Protein AF-A0A1H6ZZU9-F1 (afdb_monomer)

Mean predicted aligned error: 10.06 Å

Solvent-accessible surface area (backbone atoms only — not comparable to full-atom values): 9371 Å² total; per-residue (Å²): 116,75,73,61,57,56,54,55,64,65,61,70,74,67,68,74,82,72,77,82,68,74,65,45,77,78,55,94,46,69,89,42,42,24,42,47,78,47,52,71,40,61,45,77,55,86,90,78,82,66,46,79,52,74,51,75,44,78,45,98,70,90,78,54,78,40,32,39,35,38,29,40,34,36,83,45,59,63,71,93,77,78,78,67,91,90,61,86,86,44,78,49,72,37,64,99,62,92,81,62,64,58,76,83,78,55,85,50,64,65,65,48,79,40,67,96,73,40,15,28,31,39,46,48,24,40,41,38,89,89,49,74,47,73,64,62,64,57,68,52,88,82,86,80,82,134

Radius of gyration: 23.86 Å; Cα contacts (8 Å, |Δi|>4): 220; chains: 1; bounding box: 80×33×52 Å

Nearest PDB structures (foldseek):
  5iv8-assembly2_D  TM=3.845E-01  e=5.547E+00  Klebsiella pneumoniae
  5ixm-assembly1_B  TM=4.402E-01  e=9.022E+00  Yersinia pestis
  2r76-assembly1_A  TM=3.977E-01  e=8.098E+00  Shewanella oneidensis MR-1

Secondary structure (DSSP, 8-state):
-HHHHHHHHHHGGG---------PPPPSSTT-EEEESSSS-EEEPPP-PPEEEEEEEE-SSSSSEEEEEEEEEEESSS-SS---TTPPP-EEE--S-TTS-HHHH---BPPEEEGGGTEEEEEEEEEETTEEEE----BPP-----

Foldseek 3Di:
DVVVVVVVVVVVVPPPPPPLAQPDDADPDAPWKWWPPDSHDTDTWDDWDWDKDKDFDDDPPVDDTQKMWIKTKTAAQDTPDDDDPPDDTDMHGDDPDPPDDCVVVDWDFDWDGPVVRRITMATQWMDGPVDTDGHPTGTDDDDDDD

Structure (mmCIF, N/CA/C/O backbone):
data_AF-A0A1H6ZZU9-F1
#
_entry.id   AF-A0A1H6ZZU9-F1
#
loop_
_atom_site.group_PDB
_atom_site.id
_atom_site.type_symbol
_atom_site.label_atom_id
_atom_site.label_alt_id
_atom_site.label_comp_id
_atom_site.label_asym_id
_atom_site.label_entity_id
_atom_site.label_seq_id
_atom_site.pdbx_PDB_ins_code
_atom_site.Cartn_x
_atom_site.Cartn_y
_atom_site.Cartn_z
_atom_site.occupancy
_atom_site.B_iso_or_equiv
_atom_site.auth_seq_id
_atom_site.auth_comp_id
_atom_site.auth_asym_id
_atom_site.auth_atom_id
_atom_site.pdbx_PDB_model_num
ATOM 1 N N . MET A 1 1 ? -55.110 21.350 19.182 1.00 50.81 1 MET A N 1
ATOM 2 C CA . MET A 1 1 ? -54.421 20.305 18.384 1.00 50.81 1 MET A CA 1
ATOM 3 C C . MET A 1 1 ? -53.116 20.783 17.732 1.00 50.81 1 MET A C 1
ATOM 5 O O . MET A 1 1 ? -52.174 20.010 17.674 1.00 50.81 1 MET A O 1
ATOM 9 N N . LYS A 1 2 ? -52.988 22.061 17.333 1.00 50.31 2 LYS A N 1
ATOM 10 C CA . LYS A 1 2 ? -51.766 22.613 16.704 1.00 50.31 2 LYS A CA 1
ATOM 11 C C . LYS A 1 2 ? -50.521 22.660 17.622 1.00 50.31 2 LYS A C 1
ATOM 13 O O . LYS A 1 2 ? -49.410 22.506 17.141 1.00 50.31 2 LYS A O 1
ATOM 18 N N . LYS A 1 3 ? -50.705 22.797 18.946 1.00 53.53 3 LYS A N 1
ATOM 19 C CA . LYS A 1 3 ? -49.609 22.813 19.943 1.00 53.53 3 LYS A CA 1
ATOM 20 C C . LYS A 1 3 ? -49.001 21.428 20.230 1.00 53.53 3 LYS A C 1
ATOM 22 O O . LYS A 1 3 ? -47.845 21.356 20.618 1.00 53.53 3 LYS A O 1
ATOM 27 N N . LEU A 1 4 ? -49.755 20.346 20.003 1.00 57.62 4 LEU A N 1
ATOM 28 C CA . LEU A 1 4 ? -49.275 18.972 20.210 1.00 57.62 4 LEU A CA 1
ATOM 29 C C . LEU A 1 4 ? -48.378 18.509 19.047 1.00 57.62 4 LEU A C 1
ATOM 31 O O . LEU A 1 4 ? -47.403 17.800 19.259 1.00 57.62 4 LEU A O 1
ATOM 35 N N . LEU A 1 5 ? -48.663 18.985 17.828 1.00 54.41 5 LEU A N 1
ATOM 36 C CA . LEU A 1 5 ? -47.887 18.666 16.626 1.00 54.41 5 LEU A CA 1
ATOM 37 C C . LEU A 1 5 ? -46.487 19.312 16.636 1.00 54.41 5 LEU A C 1
ATOM 39 O O . LEU A 1 5 ? -45.520 18.696 16.203 1.00 54.41 5 LEU A O 1
ATOM 43 N N . VAL A 1 6 ? -46.361 20.527 17.186 1.00 56.84 6 VAL A N 1
ATOM 44 C CA . VAL A 1 6 ? -45.067 21.230 17.309 1.00 56.84 6 VAL A CA 1
ATOM 45 C C . VAL A 1 6 ? -44.156 20.558 18.341 1.00 56.84 6 VAL A C 1
ATOM 47 O O . VAL A 1 6 ? -42.945 20.515 18.152 1.00 56.84 6 VAL A O 1
ATOM 50 N N . PHE A 1 7 ? -44.729 19.969 19.395 1.00 54.16 7 PHE A N 1
ATOM 51 C CA . PHE A 1 7 ? -43.956 19.252 20.412 1.00 54.16 7 PHE A CA 1
ATOM 52 C C . PHE A 1 7 ? -43.367 17.938 19.873 1.00 54.16 7 PHE A C 1
ATOM 54 O O .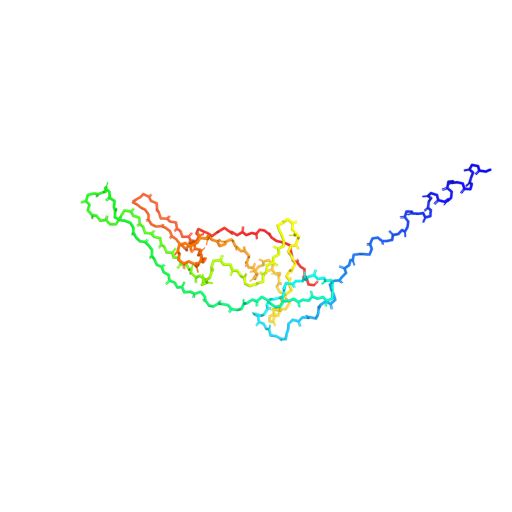 PHE A 1 7 ? -42.238 17.587 20.199 1.00 54.16 7 PHE A O 1
ATOM 61 N N . PHE A 1 8 ? -44.087 17.248 18.981 1.00 54.31 8 PHE A N 1
ATOM 62 C CA . PHE A 1 8 ? -43.598 16.016 18.351 1.00 54.31 8 PHE A CA 1
ATOM 63 C C . PHE A 1 8 ? -42.443 16.277 17.366 1.00 54.31 8 PHE A C 1
ATOM 65 O O . PHE A 1 8 ? -41.518 15.477 17.279 1.00 54.31 8 PHE A O 1
ATOM 72 N N . PHE A 1 9 ? -42.451 17.431 16.687 1.00 53.19 9 PHE A N 1
ATOM 73 C CA . PHE A 1 9 ? -41.380 17.835 15.764 1.00 53.19 9 PHE A CA 1
ATOM 74 C C . PHE A 1 9 ? -40.086 18.262 16.482 1.00 53.19 9 PHE A C 1
ATOM 76 O O . PHE A 1 9 ? -39.003 18.162 15.913 1.00 53.19 9 PHE A O 1
ATOM 83 N N . PHE A 1 10 ? -40.183 18.710 17.740 1.00 53.28 10 PHE A N 1
ATOM 84 C CA . PHE A 1 10 ? -39.022 19.047 18.575 1.00 53.28 10 PHE A CA 1
ATOM 85 C C . PHE A 1 10 ? -38.395 17.828 19.268 1.00 53.28 10 PHE A C 1
ATOM 87 O O . PHE A 1 10 ? -37.239 17.890 19.675 1.00 53.28 10 PHE A O 1
ATOM 94 N N . LEU A 1 11 ? -39.132 16.720 19.401 1.00 50.38 11 LEU A N 1
ATOM 95 C CA . LEU A 1 11 ? -38.644 15.512 20.072 1.00 50.38 11 LEU A CA 1
ATOM 96 C C . LEU A 1 11 ? -37.899 14.561 19.116 1.00 50.38 11 LEU A C 1
ATOM 98 O O . LEU A 1 11 ? -37.074 13.768 19.560 1.00 50.38 11 LEU A O 1
ATOM 102 N N . SER A 1 12 ? -38.131 14.664 17.802 1.00 49.34 12 SER A N 1
ATOM 103 C CA . SER A 1 12 ? -37.457 13.838 16.788 1.00 49.34 12 SER A CA 1
ATOM 104 C C . SER A 1 12 ? -36.072 14.345 16.364 1.00 49.34 12 SER A C 1
ATOM 106 O O . SER A 1 12 ? -35.361 13.632 15.662 1.00 49.34 12 SER A O 1
ATOM 108 N N . SER A 1 13 ? -35.665 15.554 16.765 1.00 49.16 13 SER A N 1
ATOM 109 C CA . SER A 1 13 ? -34.340 16.125 16.455 1.00 49.16 13 SER A CA 1
ATOM 110 C C . SER A 1 13 ? -33.247 15.747 17.466 1.00 49.16 13 SER A C 1
ATOM 112 O O . SER A 1 13 ? -32.100 16.153 17.311 1.00 49.16 13 SER A O 1
ATOM 114 N N . LEU A 1 14 ? -33.588 14.951 18.485 1.00 53.84 14 LEU A N 1
ATOM 115 C CA . LEU A 1 14 ? -32.699 14.532 19.573 1.00 53.84 14 LEU A CA 1
ATOM 116 C C . LEU A 1 14 ? -32.153 13.109 19.408 1.00 53.84 14 LEU A C 1
ATOM 118 O O . LEU A 1 14 ? -31.693 12.529 20.385 1.00 53.84 14 LEU A O 1
ATOM 122 N N . LEU A 1 15 ? -32.174 12.526 18.205 1.00 58.53 15 LEU A N 1
ATOM 123 C CA . LEU A 1 15 ? -31.370 11.331 17.948 1.00 58.53 15 LEU A CA 1
ATOM 124 C C . LEU A 1 15 ? -29.900 11.773 17.886 1.00 58.53 15 LEU A C 1
ATOM 126 O O . LEU A 1 15 ? -29.521 12.404 16.895 1.00 58.53 15 LEU A O 1
ATOM 130 N N . PRO A 1 16 ? -29.056 11.492 18.902 1.00 55.75 16 PRO A N 1
ATOM 131 C CA . PRO A 1 16 ? -27.635 11.710 18.735 1.00 55.75 16 PRO A CA 1
ATOM 132 C C . PRO A 1 16 ? -27.191 10.826 17.572 1.00 55.75 16 PRO A C 1
ATOM 134 O O . PRO A 1 16 ? -27.419 9.613 17.565 1.00 55.75 16 PRO A O 1
ATOM 137 N N . LEU A 1 17 ? -26.563 11.439 16.574 1.00 57.25 17 LEU A N 1
ATOM 138 C CA . LEU A 1 17 ? -25.748 10.718 15.615 1.00 57.25 17 LEU A CA 1
ATOM 139 C C . LEU A 1 17 ? -24.583 10.144 16.430 1.00 57.25 17 LEU A C 1
ATOM 141 O O . LEU A 1 17 ? -23.576 10.816 16.634 1.00 57.25 17 LEU A O 1
ATOM 145 N N . ILE A 1 18 ? -24.766 8.957 17.014 1.00 55.88 18 ILE A N 1
ATOM 146 C CA . ILE A 1 18 ? -23.703 8.276 17.748 1.00 55.88 18 ILE A CA 1
ATOM 147 C C . ILE A 1 18 ? -22.590 8.070 16.728 1.00 55.88 18 ILE A C 1
ATOM 149 O O . ILE A 1 18 ? -22.739 7.277 15.795 1.00 55.88 18 ILE A O 1
ATOM 153 N N . ALA A 1 19 ? -21.501 8.825 16.879 1.00 55.94 19 ALA A N 1
ATOM 154 C CA . ALA A 1 19 ? -20.269 8.568 16.164 1.00 55.94 19 ALA A CA 1
ATOM 155 C C . ALA A 1 19 ? -19.907 7.112 16.463 1.00 55.94 19 ALA A C 1
ATOM 157 O O . ALA A 1 19 ? -19.644 6.748 17.610 1.00 55.94 19 ALA A O 1
ATOM 158 N N . ARG A 1 20 ? -20.026 6.249 15.452 1.00 61.56 20 ARG A N 1
ATOM 159 C CA . ARG A 1 20 ? -19.708 4.834 15.594 1.00 61.56 20 ARG A CA 1
ATOM 160 C C . ARG A 1 20 ? -18.210 4.737 15.842 1.00 61.56 20 ARG A C 1
ATOM 162 O O . ARG A 1 20 ? -17.413 4.973 14.942 1.00 61.56 20 ARG A O 1
ATOM 169 N N . GLN A 1 21 ? -17.858 4.486 17.096 1.00 73.06 21 GLN A N 1
ATOM 170 C CA . GLN A 1 21 ? -16.484 4.268 17.500 1.00 73.06 21 GLN A CA 1
ATOM 171 C C . GLN A 1 21 ? -16.061 2.873 17.043 1.00 73.06 21 GLN A C 1
ATOM 173 O O . GLN A 1 21 ? -16.792 1.902 17.257 1.00 73.06 21 GLN A O 1
ATOM 178 N N . VAL A 1 22 ? -14.879 2.789 16.436 1.00 83.62 22 VAL A N 1
ATOM 179 C CA . VAL A 1 22 ? -14.266 1.521 16.040 1.00 83.62 22 VAL A CA 1
ATOM 180 C C . VAL A 1 22 ? -13.967 0.718 17.309 1.00 83.62 22 VAL A C 1
ATOM 182 O O . VAL A 1 22 ? -13.270 1.191 18.201 1.00 83.62 22 VAL A O 1
ATOM 185 N N . GLN A 1 23 ? -14.524 -0.488 17.396 1.00 89.62 23 GLN A N 1
ATOM 186 C CA . GLN A 1 23 ? -14.372 -1.446 18.501 1.00 89.62 23 GLN A CA 1
ATOM 187 C C . GLN A 1 23 ? -13.435 -2.610 18.134 1.00 89.62 23 GLN A C 1
ATOM 189 O O . GLN A 1 23 ? -13.311 -3.575 18.887 1.00 89.62 23 GLN A O 1
ATOM 194 N N . VAL A 1 24 ? -12.785 -2.544 16.969 1.00 93.00 24 VAL A N 1
ATOM 195 C CA . VAL A 1 24 ? -11.761 -3.503 16.547 1.00 93.00 24 VAL A CA 1
ATOM 196 C C . VAL A 1 24 ? -10.563 -3.400 17.491 1.00 93.00 24 VAL A C 1
ATOM 198 O O . VAL A 1 24 ? -10.040 -2.311 17.715 1.00 93.00 24 VAL A O 1
ATOM 201 N N . ALA A 1 25 ? -10.122 -4.535 18.034 1.00 92.19 25 ALA A N 1
ATOM 202 C CA . ALA A 1 25 ? -8.928 -4.585 18.868 1.00 92.19 25 ALA A CA 1
ATOM 203 C C . ALA A 1 25 ? -7.678 -4.177 18.070 1.00 92.19 25 ALA A C 1
ATOM 205 O O . ALA A 1 25 ? -7.525 -4.544 16.902 1.00 92.19 25 ALA A O 1
ATOM 206 N N . GLU A 1 26 ? -6.767 -3.444 18.714 1.00 90.12 26 GLU A N 1
ATOM 207 C CA . GLU A 1 26 ? -5.471 -3.128 18.116 1.00 90.12 26 GLU A CA 1
ATOM 208 C C . GLU A 1 26 ? -4.697 -4.408 17.756 1.00 90.12 26 GLU A C 1
ATOM 210 O O . GLU A 1 26 ? -4.795 -5.414 18.467 1.00 90.12 26 GLU A O 1
ATOM 215 N N . PRO A 1 27 ? -3.869 -4.374 16.696 1.00 91.12 27 PRO A N 1
ATOM 216 C CA . PRO A 1 27 ? -2.954 -5.465 16.404 1.00 91.12 27 PRO A CA 1
ATOM 217 C C . PRO A 1 27 ? -2.027 -5.777 17.582 1.00 91.12 27 PRO A C 1
ATOM 219 O O . PRO A 1 27 ? -1.597 -4.884 18.313 1.00 91.12 27 PRO A O 1
ATOM 222 N N . GLU A 1 28 ? -1.645 -7.046 17.710 1.00 90.38 28 GLU A N 1
ATOM 223 C CA . GLU A 1 28 ? -0.687 -7.491 18.727 1.00 90.38 28 GLU A CA 1
ATOM 224 C C . GLU A 1 28 ? 0.706 -6.880 18.498 1.00 90.38 28 GLU A C 1
ATOM 226 O O . GLU A 1 28 ? 1.344 -6.388 19.430 1.00 90.38 28 GLU A O 1
ATOM 231 N N . PHE A 1 29 ? 1.148 -6.834 17.237 1.00 88.69 29 PHE A N 1
ATOM 232 C CA . PHE A 1 29 ? 2.482 -6.381 16.851 1.00 88.69 29 PHE A CA 1
ATOM 233 C C . PHE A 1 29 ? 2.453 -5.131 15.977 1.00 88.69 29 PHE A C 1
ATOM 235 O O . PHE A 1 29 ? 1.574 -4.951 15.130 1.00 88.69 29 PHE A O 1
ATOM 242 N N . SER A 1 30 ? 3.500 -4.321 16.124 1.00 86.94 30 SER A N 1
ATOM 243 C CA . SER A 1 30 ? 3.819 -3.232 15.205 1.00 86.94 30 SER A CA 1
ATOM 244 C C . SER A 1 30 ? 4.047 -3.742 13.779 1.00 86.94 30 SER A C 1
ATOM 246 O O . SER A 1 30 ? 4.479 -4.879 13.554 1.00 86.94 30 SER A O 1
ATOM 248 N N . GLY A 1 31 ? 3.704 -2.913 12.795 1.00 84.19 31 GLY A N 1
ATOM 249 C CA . GLY A 1 31 ? 3.782 -3.269 11.375 1.00 84.19 31 GLY A CA 1
ATOM 250 C C . GLY A 1 31 ? 2.705 -4.252 10.895 1.00 84.19 31 GLY A C 1
ATOM 251 O O . GLY A 1 31 ? 2.776 -4.718 9.758 1.00 84.19 31 GLY A O 1
ATOM 252 N N . ILE A 1 32 ? 1.716 -4.597 11.727 1.00 90.88 32 ILE A N 1
ATOM 253 C CA . ILE A 1 32 ? 0.441 -5.164 11.265 1.00 90.88 32 ILE A CA 1
ATOM 254 C C . ILE A 1 32 ? -0.533 -4.006 11.046 1.00 90.88 32 ILE A C 1
ATOM 256 O O . ILE A 1 32 ? -0.703 -3.158 11.920 1.00 90.88 32 ILE A O 1
ATOM 260 N N . VAL A 1 33 ? -1.183 -3.998 9.886 1.00 93.44 33 VAL A N 1
ATOM 261 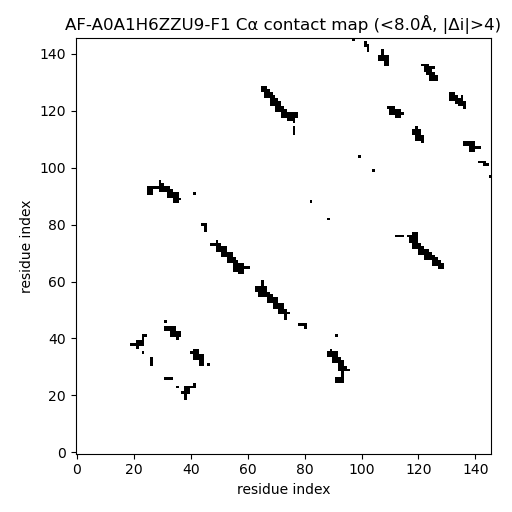C CA . VAL A 1 33 ? -2.237 -3.043 9.539 1.00 93.44 33 VAL A CA 1
ATOM 262 C C . VAL A 1 33 ? -3.526 -3.823 9.341 1.00 93.44 33 VAL A C 1
ATOM 264 O O . VAL A 1 33 ? -3.522 -4.829 8.631 1.00 93.44 33 VAL A O 1
ATOM 267 N N . LEU A 1 34 ? -4.618 -3.379 9.957 1.00 96.00 34 LEU A N 1
ATOM 268 C CA . LEU A 1 34 ? -5.944 -3.956 9.740 1.00 96.00 34 LEU A CA 1
ATOM 269 C C . LEU A 1 34 ? -6.774 -3.025 8.866 1.00 96.00 34 LEU A C 1
ATOM 271 O O . LEU A 1 34 ? -6.859 -1.829 9.136 1.00 96.00 34 LEU A O 1
ATOM 275 N N . LEU A 1 35 ? -7.442 -3.586 7.868 1.00 96.25 35 LEU A N 1
ATOM 276 C CA . LEU A 1 35 ? -8.559 -2.957 7.187 1.00 96.25 35 LEU A CA 1
ATOM 277 C C . LEU A 1 35 ? -9.823 -3.138 8.029 1.00 96.25 35 LEU A C 1
ATOM 279 O O . LEU A 1 35 ? -10.275 -4.259 8.266 1.00 96.25 35 LEU A O 1
ATOM 283 N N . VAL A 1 36 ? -10.412 -2.032 8.472 1.00 95.75 36 VAL A N 1
ATOM 284 C CA . VAL A 1 36 ? -11.646 -2.036 9.264 1.00 95.75 36 VAL A CA 1
ATOM 285 C C . VAL A 1 36 ? -12.837 -2.211 8.320 1.00 95.75 36 VAL A C 1
ATOM 287 O O . VAL A 1 36 ? -13.251 -1.270 7.641 1.00 95.75 36 VAL A O 1
ATOM 290 N N . ARG A 1 37 ? -13.390 -3.428 8.277 1.00 93.44 37 ARG A N 1
ATOM 291 C CA . ARG A 1 37 ? -14.563 -3.791 7.462 1.00 93.44 37 ARG A CA 1
ATOM 292 C C . ARG A 1 37 ? -15.852 -3.265 8.076 1.00 93.44 37 ARG A C 1
ATOM 294 O O . ARG A 1 37 ? -16.691 -2.686 7.395 1.00 93.44 37 ARG A O 1
ATOM 301 N N . THR A 1 38 ? -15.997 -3.463 9.378 1.00 90.69 38 THR A N 1
ATOM 302 C CA . THR A 1 38 ? -17.114 -2.960 10.186 1.00 90.69 38 THR A CA 1
ATOM 303 C C . THR A 1 38 ? -16.566 -2.463 11.519 1.00 90.69 38 THR A C 1
ATOM 305 O O . THR A 1 38 ? -15.384 -2.643 11.798 1.00 90.69 38 THR A O 1
ATOM 308 N N . GLU A 1 39 ? -17.403 -1.866 12.368 1.00 89.31 39 GLU A N 1
ATOM 309 C CA . GLU A 1 39 ? -16.946 -1.352 13.668 1.00 89.31 39 GLU A CA 1
ATOM 310 C C . GLU A 1 39 ? -16.340 -2.436 14.569 1.00 89.31 39 GLU A C 1
ATOM 312 O O . GLU A 1 39 ? -15.576 -2.107 15.464 1.00 89.31 39 GLU A O 1
ATOM 317 N N . GLN A 1 40 ? -16.644 -3.715 14.337 1.00 91.50 40 GLN A N 1
ATOM 318 C CA . GLN A 1 40 ? -16.157 -4.841 15.137 1.00 91.50 40 GLN A CA 1
ATOM 319 C C . GLN A 1 40 ? -15.258 -5.806 14.355 1.00 91.50 40 GLN A C 1
ATOM 321 O O . GLN A 1 40 ? -14.672 -6.705 14.952 1.00 91.50 40 GLN A O 1
ATOM 326 N N . LEU A 1 41 ? -15.140 -5.643 13.032 1.00 93.19 41 LEU A N 1
ATOM 327 C CA . LEU A 1 41 ? -14.377 -6.551 12.178 1.00 93.19 41 LEU A CA 1
ATOM 328 C C . LEU A 1 41 ? -13.197 -5.831 11.526 1.00 93.19 41 LEU A C 1
ATOM 330 O O . LEU A 1 41 ? -13.381 -4.995 10.640 1.00 93.19 41 LEU A O 1
ATOM 334 N N . GLY A 1 42 ? -11.992 -6.220 11.933 1.00 94.81 42 GLY A N 1
ATOM 335 C CA . GLY A 1 42 ? -10.746 -5.898 11.247 1.00 94.81 42 GLY A CA 1
ATOM 336 C C . GLY A 1 42 ? -10.223 -7.107 10.477 1.00 94.81 42 GLY A C 1
ATOM 337 O O . GLY A 1 42 ? -10.219 -8.219 10.998 1.00 94.81 42 GLY A O 1
ATOM 338 N N . GLU A 1 43 ? -9.765 -6.886 9.251 1.00 96.19 43 GLU A N 1
ATOM 339 C CA . GLU A 1 43 ? -9.086 -7.887 8.429 1.00 96.19 43 GLU A CA 1
ATOM 340 C C . GLU A 1 43 ? -7.617 -7.475 8.245 1.00 96.19 43 GLU A C 1
ATOM 342 O O . GLU A 1 43 ? -7.362 -6.345 7.827 1.00 96.19 43 GLU A O 1
ATOM 347 N N . PRO A 1 44 ? -6.631 -8.331 8.553 1.00 95.75 44 PRO A N 1
ATOM 348 C CA . PRO A 1 44 ? -5.226 -7.973 8.402 1.00 95.75 44 PRO A CA 1
ATOM 349 C C . PRO A 1 44 ? -4.827 -7.828 6.932 1.00 95.75 44 PRO A C 1
ATOM 351 O O . PRO A 1 44 ? -5.087 -8.715 6.121 1.00 95.75 44 PRO A O 1
ATOM 354 N N . LEU A 1 45 ? -4.137 -6.732 6.610 1.00 95.31 45 LEU A N 1
ATOM 355 C CA . LEU A 1 45 ? -3.484 -6.551 5.317 1.00 95.31 45 LEU A CA 1
ATOM 356 C C . LEU A 1 45 ? -2.274 -7.481 5.182 1.00 95.31 45 LEU A C 1
ATOM 358 O O . LEU A 1 45 ? -1.608 -7.831 6.165 1.00 95.31 45 LEU A O 1
ATOM 362 N N . GLU A 1 46 ? -1.961 -7.860 3.947 1.00 92.88 46 GLU A N 1
ATOM 363 C CA . GLU A 1 46 ? -0.787 -8.662 3.646 1.00 92.88 46 GLU A CA 1
ATOM 364 C C . GLU A 1 46 ? 0.513 -7.928 3.989 1.00 92.88 46 GLU A C 1
ATOM 366 O O . GLU A 1 46 ? 0.679 -6.729 3.765 1.00 92.88 46 GLU A O 1
ATOM 371 N N . LYS A 1 47 ? 1.486 -8.687 4.495 1.00 90.81 47 LYS A N 1
ATOM 372 C CA . LYS A 1 47 ? 2.853 -8.203 4.667 1.00 90.81 47 LYS A CA 1
ATOM 373 C C . LYS A 1 47 ? 3.664 -8.578 3.446 1.00 90.81 47 LYS A C 1
ATOM 375 O O . LYS A 1 47 ? 3.830 -9.762 3.152 1.00 90.81 47 LYS A O 1
ATOM 380 N N . GLN A 1 48 ? 4.228 -7.578 2.786 1.00 88.69 48 GLN A N 1
ATOM 381 C CA . GLN A 1 48 ? 5.077 -7.805 1.632 1.00 88.69 48 GLN A CA 1
ATOM 382 C C . GLN A 1 48 ? 6.337 -6.954 1.697 1.00 88.69 48 GLN A C 1
ATOM 384 O O . GLN A 1 48 ? 6.299 -5.765 2.003 1.00 88.69 48 GLN A O 1
ATOM 389 N N . LYS A 1 49 ? 7.475 -7.588 1.407 1.00 88.56 49 LYS A N 1
ATOM 390 C CA . LYS A 1 49 ? 8.739 -6.883 1.213 1.00 88.56 49 LYS A CA 1
ATOM 391 C C . LYS A 1 49 ? 8.801 -6.427 -0.236 1.00 88.56 49 LYS A C 1
ATOM 393 O O . LYS A 1 49 ? 8.626 -7.242 -1.137 1.00 88.56 49 LYS A O 1
ATOM 398 N N . ALA A 1 50 ? 9.058 -5.143 -0.450 1.00 91.62 50 ALA A N 1
ATOM 399 C CA . ALA A 1 50 ? 9.314 -4.643 -1.788 1.00 91.62 50 ALA A CA 1
ATOM 400 C C . ALA A 1 50 ? 10.720 -5.058 -2.249 1.00 91.62 50 ALA A C 1
ATOM 402 O O . ALA A 1 50 ? 11.661 -5.072 -1.453 1.00 91.62 50 ALA A O 1
ATOM 403 N N . SER A 1 51 ? 10.866 -5.369 -3.535 1.00 93.75 51 SER A N 1
ATOM 404 C CA . SER A 1 51 ? 12.176 -5.491 -4.181 1.00 93.75 51 SER A CA 1
ATOM 405 C C . SER A 1 51 ? 12.509 -4.205 -4.932 1.00 93.75 51 SER A C 1
ATOM 407 O O . SER A 1 51 ? 11.618 -3.462 -5.333 1.00 93.75 51 SER A O 1
ATO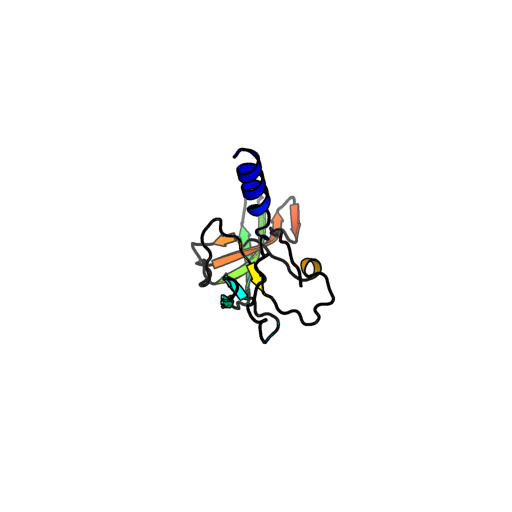M 409 N N . THR A 1 52 ? 13.790 -3.914 -5.130 1.00 93.81 52 THR A N 1
ATOM 410 C CA . THR A 1 52 ? 14.225 -2.742 -5.900 1.00 93.81 52 THR A CA 1
ATOM 411 C C . THR A 1 52 ? 14.572 -3.158 -7.324 1.00 93.81 52 THR A C 1
ATOM 413 O O . THR A 1 52 ? 15.175 -4.205 -7.552 1.00 93.81 52 THR A O 1
ATOM 416 N N . GLY A 1 53 ? 14.199 -2.332 -8.296 1.00 90.12 53 GLY A N 1
ATOM 417 C CA . GLY A 1 53 ? 14.496 -2.541 -9.705 1.00 90.12 53 GLY A CA 1
ATOM 418 C C . GLY A 1 53 ? 14.830 -1.242 -10.426 1.00 90.12 53 GLY A C 1
ATOM 419 O O . GLY A 1 53 ? 14.658 -0.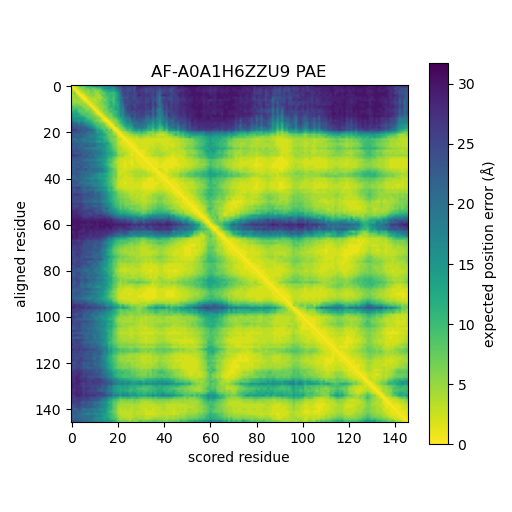141 -9.901 1.00 90.12 53 GLY A O 1
ATOM 420 N N . SER A 1 54 ? 15.278 -1.374 -11.671 1.00 89.31 54 SER A N 1
ATOM 421 C CA . SER A 1 54 ? 15.489 -0.250 -12.577 1.00 89.31 54 SER A CA 1
ATOM 422 C C . SER A 1 54 ? 15.026 -0.594 -13.994 1.00 89.31 54 SER A C 1
ATOM 424 O O . SER A 1 54 ? 15.037 -1.753 -14.415 1.00 89.31 54 SER A O 1
ATOM 426 N N . LYS A 1 55 ? 14.564 0.415 -14.735 1.00 86.00 55 LYS A N 1
ATOM 427 C CA . LYS A 1 55 ? 14.304 0.334 -16.180 1.00 86.00 55 LYS A CA 1
ATOM 428 C C . LYS A 1 55 ? 15.113 1.431 -16.862 1.00 86.00 55 LYS A C 1
ATOM 430 O O . LYS A 1 55 ? 15.065 2.574 -16.425 1.00 86.00 55 LYS A O 1
ATOM 435 N N . ALA A 1 56 ? 15.814 1.098 -17.936 1.00 83.62 56 ALA A N 1
ATOM 436 C CA . ALA A 1 56 ? 16.516 2.063 -18.772 1.00 83.62 56 ALA A CA 1
ATOM 437 C C . ALA A 1 56 ? 16.029 1.924 -20.214 1.00 83.62 56 ALA A C 1
ATOM 439 O O . ALA A 1 56 ? 15.848 0.807 -20.700 1.00 83.62 56 ALA A O 1
ATOM 440 N N . SER A 1 57 ? 15.798 3.048 -20.884 1.00 77.50 57 SER A N 1
ATOM 441 C CA . SER A 1 57 ? 15.508 3.087 -22.314 1.00 77.50 57 SER A CA 1
ATOM 442 C C . SER A 1 57 ? 16.672 3.719 -23.063 1.00 77.50 57 SER A C 1
ATOM 444 O O . SER A 1 57 ? 17.215 4.747 -22.651 1.00 77.50 57 SER A O 1
ATOM 446 N N . VAL A 1 58 ? 17.024 3.104 -24.186 1.00 71.56 58 VAL A N 1
ATOM 447 C CA . VAL A 1 58 ? 17.985 3.636 -25.152 1.00 71.56 58 VAL A CA 1
ATOM 448 C C . VAL A 1 58 ? 17.205 4.470 -26.166 1.00 71.56 58 VAL A C 1
ATOM 450 O O . VAL A 1 58 ? 16.169 4.024 -26.655 1.00 71.56 58 VAL A O 1
ATOM 453 N N . GLY A 1 59 ? 17.655 5.690 -26.450 1.00 64.25 59 GLY A N 1
ATOM 454 C CA . GLY A 1 59 ? 16.952 6.614 -27.343 1.00 64.25 59 GLY A CA 1
ATOM 455 C C . GLY A 1 59 ? 17.895 7.408 -28.237 1.00 64.25 59 GLY A C 1
ATOM 456 O O . GLY A 1 59 ? 19.113 7.345 -28.085 1.00 64.25 59 GLY A O 1
ATOM 457 N N . VAL A 1 60 ? 17.308 8.169 -29.168 1.00 53.06 60 VAL A N 1
ATOM 458 C CA . VAL A 1 60 ? 18.001 8.989 -30.178 1.00 53.06 60 VAL A CA 1
ATOM 459 C C . VAL A 1 60 ? 18.595 10.246 -29.533 1.00 53.06 60 VAL A C 1
ATOM 461 O O . VAL A 1 60 ? 18.187 11.371 -29.786 1.00 53.06 60 VAL A O 1
ATOM 464 N N . ALA A 1 61 ? 19.561 10.037 -28.651 1.00 57.38 61 ALA A N 1
ATOM 465 C CA . ALA A 1 61 ? 20.544 11.037 -28.253 1.00 57.38 61 ALA A CA 1
ATOM 466 C C . ALA A 1 61 ? 21.943 10.589 -28.725 1.00 57.38 61 ALA A C 1
ATOM 468 O O . ALA A 1 61 ? 22.937 10.861 -28.074 1.00 57.38 61 ALA A O 1
ATOM 469 N N . LEU A 1 62 ? 22.007 9.808 -29.813 1.00 55.31 62 LEU A N 1
ATOM 470 C CA . LEU A 1 62 ? 23.186 9.278 -30.524 1.00 55.31 62 LEU A CA 1
ATOM 471 C C . LEU A 1 62 ? 24.291 8.524 -29.722 1.00 55.31 62 LEU A C 1
ATOM 473 O O . LEU A 1 62 ? 25.060 7.819 -30.364 1.00 55.31 62 LEU A O 1
ATOM 477 N N . PHE A 1 63 ? 24.367 8.566 -28.379 1.00 59.31 63 PHE A N 1
ATOM 478 C CA . PHE A 1 63 ? 25.501 8.037 -27.582 1.00 59.31 63 PHE A CA 1
ATOM 479 C C . PHE A 1 63 ? 25.168 7.549 -26.142 1.00 59.31 63 PHE A C 1
ATOM 481 O O . PHE A 1 63 ? 26.002 7.677 -25.248 1.00 59.31 63 PHE A O 1
ATOM 488 N N . GLY A 1 64 ? 23.987 6.986 -25.844 1.00 63.28 64 GLY A N 1
ATOM 489 C CA . GLY A 1 64 ? 23.764 6.374 -24.516 1.00 63.28 64 GLY A CA 1
ATOM 490 C C . GLY A 1 64 ? 22.317 6.241 -24.034 1.00 63.28 64 GLY A C 1
ATOM 491 O O . GLY A 1 64 ? 21.365 6.375 -24.803 1.00 63.28 64 GLY A O 1
ATOM 492 N N . VAL A 1 65 ? 22.158 5.944 -22.735 1.00 64.56 65 VAL A N 1
ATOM 493 C CA . VAL A 1 65 ? 20.859 5.824 -22.046 1.00 64.56 65 VAL A CA 1
ATOM 494 C C . VAL A 1 65 ? 20.172 7.189 -22.013 1.00 64.56 65 VAL A C 1
ATOM 496 O O . VAL A 1 65 ? 20.680 8.128 -21.407 1.00 64.56 65 VAL A O 1
ATOM 499 N N . SER A 1 66 ? 19.004 7.301 -22.649 1.00 76.25 66 SER A N 1
ATOM 500 C CA . SER A 1 66 ? 18.253 8.561 -22.739 1.00 76.25 66 SER A CA 1
ATOM 501 C C . SER A 1 66 ? 17.336 8.794 -21.537 1.00 76.25 66 SER A C 1
ATOM 503 O O . SER A 1 66 ? 17.027 9.941 -21.203 1.00 76.25 66 SER A O 1
ATOM 505 N N . LYS A 1 67 ? 16.899 7.704 -20.894 1.00 84.94 67 LYS A N 1
ATOM 506 C CA . LYS A 1 67 ? 16.059 7.721 -19.698 1.00 84.94 67 LYS A CA 1
ATOM 507 C C . LYS A 1 67 ? 16.304 6.490 -18.836 1.00 84.94 67 LYS A C 1
ATOM 509 O O . LYS A 1 67 ? 16.354 5.370 -19.344 1.00 84.94 67 LYS A O 1
ATOM 514 N N . ALA A 1 68 ? 16.392 6.694 -17.529 1.00 87.88 68 ALA A N 1
ATOM 515 C CA . ALA A 1 68 ? 16.444 5.638 -16.528 1.00 87.88 68 ALA A CA 1
ATOM 516 C C . ALA A 1 68 ? 15.427 5.910 -15.412 1.00 87.88 68 ALA A C 1
ATOM 518 O O . ALA A 1 68 ? 15.211 7.055 -15.026 1.00 87.88 68 ALA A O 1
ATOM 519 N N . LYS A 1 69 ? 14.796 4.854 -14.899 1.00 90.75 69 LYS A N 1
ATOM 520 C CA . LYS A 1 69 ? 13.780 4.879 -13.842 1.00 90.75 69 LYS A CA 1
ATOM 521 C C . LYS A 1 69 ? 14.189 3.902 -12.744 1.00 90.75 69 LYS A C 1
ATOM 523 O O . LYS A 1 69 ? 14.341 2.712 -13.025 1.00 90.75 69 LYS A O 1
ATOM 528 N N . GLY A 1 70 ? 14.347 4.392 -11.520 1.00 91.81 70 GLY A N 1
ATOM 529 C CA . GLY A 1 70 ? 14.432 3.569 -1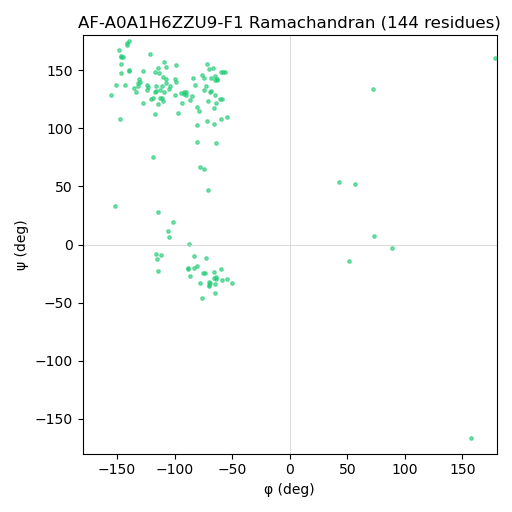0.314 1.00 91.81 70 GLY A CA 1
ATOM 530 C C . GLY A 1 70 ? 13.032 3.224 -9.811 1.00 91.81 70 GLY A C 1
ATOM 531 O O . GLY A 1 70 ? 12.109 4.034 -9.933 1.00 91.81 70 GLY A O 1
ATOM 532 N N . MET A 1 71 ? 12.849 2.015 -9.283 1.00 93.19 71 MET A N 1
ATOM 533 C CA . MET A 1 71 ? 11.551 1.566 -8.783 1.00 93.19 71 MET A CA 1
ATOM 534 C C . MET A 1 71 ? 11.663 0.639 -7.583 1.00 93.19 71 MET A C 1
ATOM 536 O O . MET A 1 71 ? 12.580 -0.176 -7.514 1.00 93.19 71 MET A O 1
ATOM 540 N N . ASN A 1 72 ? 10.672 0.710 -6.696 1.00 93.62 72 ASN A N 1
ATOM 541 C CA . ASN A 1 72 ? 10.363 -0.392 -5.791 1.00 93.62 72 ASN A CA 1
ATOM 542 C C . ASN A 1 72 ? 9.174 -1.176 -6.350 1.00 93.62 72 ASN A C 1
ATOM 544 O O . ASN A 1 72 ? 8.266 -0.605 -6.952 1.00 93.62 72 ASN A O 1
ATOM 548 N N . LEU A 1 73 ? 9.214 -2.490 -6.185 1.00 94.25 73 LEU A N 1
ATOM 549 C CA . LEU A 1 73 ? 8.338 -3.465 -6.811 1.00 94.25 73 LEU A CA 1
ATOM 550 C C . LEU A 1 73 ? 7.653 -4.293 -5.731 1.00 94.25 73 LEU A C 1
ATOM 552 O O . LEU A 1 73 ? 8.304 -4.775 -4.805 1.00 94.25 73 LEU A O 1
ATOM 556 N N . VAL A 1 74 ? 6.355 -4.494 -5.898 1.00 94.19 74 VAL A N 1
ATOM 557 C CA . VAL A 1 74 ? 5.506 -5.335 -5.058 1.00 94.19 74 VAL A CA 1
ATOM 558 C C . VAL A 1 74 ? 4.914 -6.413 -5.961 1.00 94.19 74 VAL A C 1
ATOM 560 O O . VAL A 1 74 ? 4.340 -6.110 -7.007 1.00 94.19 74 VAL A O 1
ATOM 563 N N . ASP A 1 75 ? 5.097 -7.680 -5.607 1.00 92.06 75 ASP A N 1
ATOM 564 C CA . ASP A 1 75 ? 4.577 -8.804 -6.390 1.00 92.06 75 ASP A CA 1
ATOM 565 C C . ASP A 1 75 ? 3.050 -8.836 -6.367 1.00 92.06 75 ASP A C 1
ATOM 567 O O . ASP A 1 75 ? 2.432 -8.481 -5.367 1.00 92.06 75 ASP A O 1
ATOM 571 N N . LYS A 1 76 ? 2.473 -9.386 -7.439 1.00 92.69 76 LYS A N 1
ATOM 572 C CA . LYS A 1 76 ? 1.036 -9.446 -7.738 1.00 92.69 76 LYS A CA 1
ATOM 573 C C . LYS A 1 76 ? 0.465 -8.088 -8.135 1.00 92.69 76 LYS A C 1
ATOM 575 O O . LYS A 1 76 ? 0.667 -7.060 -7.499 1.00 92.69 76 LYS A O 1
ATOM 580 N N . ALA A 1 77 ? -0.324 -8.082 -9.205 1.00 91.50 77 ALA A N 1
ATOM 581 C CA . ALA A 1 77 ? -1.006 -6.876 -9.669 1.00 91.50 77 ALA A CA 1
ATOM 582 C C . ALA A 1 77 ? -2.176 -6.461 -8.754 1.00 91.50 77 ALA A C 1
ATOM 584 O O . ALA A 1 77 ? -2.738 -5.374 -8.923 1.00 91.50 77 ALA A O 1
ATOM 585 N N . LYS A 1 78 ? -2.594 -7.323 -7.822 1.00 91.44 78 LYS A N 1
ATOM 586 C CA . LYS A 1 78 ? -3.744 -7.104 -6.939 1.00 91.44 78 LYS A CA 1
ATOM 587 C C . LYS A 1 78 ? -3.449 -7.663 -5.550 1.00 91.44 78 LYS A C 1
ATOM 589 O O . LYS A 1 78 ? -2.952 -8.784 -5.442 1.00 91.44 78 LYS A O 1
ATOM 594 N N . SER A 1 79 ? -3.820 -6.893 -4.530 1.00 92.19 79 SER A N 1
ATOM 595 C CA . SER A 1 79 ? -3.875 -7.367 -3.149 1.00 92.19 79 SER A CA 1
ATOM 596 C C . SER A 1 79 ? -4.955 -8.451 -3.003 1.00 92.19 79 SER A C 1
ATOM 598 O O . SER A 1 79 ? -5.989 -8.368 -3.682 1.00 92.19 79 SER A O 1
ATOM 600 N N . PRO A 1 80 ? -4.741 -9.473 -2.152 1.00 93.12 80 PRO A N 1
ATOM 601 C CA . PRO A 1 80 ? -5.805 -10.382 -1.737 1.00 93.12 80 PRO A CA 1
ATOM 602 C C . PRO A 1 80 ? -6.901 -9.669 -0.927 1.00 93.12 80 PRO A C 1
ATOM 604 O O . PRO A 1 80 ? -8.055 -10.085 -1.001 1.00 93.12 80 PRO A O 1
ATOM 607 N N . VAL A 1 81 ? -6.570 -8.584 -0.217 1.00 95.00 81 VAL A N 1
ATOM 608 C CA . VAL A 1 81 ? -7.513 -7.794 0.581 1.00 95.00 81 VAL A CA 1
ATOM 609 C C . VAL A 1 81 ? -7.967 -6.584 -0.234 1.00 95.00 81 VAL A C 1
ATOM 611 O O . VAL A 1 81 ? -7.186 -5.698 -0.575 1.00 95.00 81 VAL A O 1
ATOM 614 N N . ARG A 1 82 ? -9.249 -6.548 -0.606 1.00 93.31 82 ARG A N 1
ATOM 615 C CA . ARG A 1 82 ? -9.793 -5.525 -1.518 1.00 93.31 82 ARG A CA 1
ATOM 616 C C . ARG A 1 82 ? -11.016 -4.840 -0.930 1.00 93.31 82 ARG A C 1
ATOM 618 O O . ARG A 1 82 ? -11.759 -5.457 -0.170 1.00 93.31 82 ARG A O 1
ATOM 625 N N . THR A 1 83 ? -11.214 -3.580 -1.291 1.00 93.06 83 THR A N 1
ATOM 626 C CA . THR A 1 83 ? -12.417 -2.793 -0.983 1.00 93.06 83 THR A CA 1
ATOM 627 C C . THR A 1 83 ? -13.203 -2.585 -2.268 1.00 93.06 83 THR A C 1
ATOM 629 O O . THR A 1 83 ? -12.622 -2.647 -3.362 1.00 93.06 83 THR A O 1
ATOM 632 N N . GLU A 1 84 ? -14.502 -2.323 -2.149 1.00 92.31 84 GLU A N 1
ATOM 633 C CA . GLU A 1 84 ? -15.270 -1.895 -3.311 1.00 92.31 84 GLU A CA 1
ATOM 634 C C . GLU A 1 84 ? -14.890 -0.462 -3.692 1.00 92.31 84 GLU A C 1
ATOM 636 O O . GLU A 1 84 ? -14.368 0.324 -2.891 1.00 92.31 84 GLU A O 1
ATOM 641 N N . THR A 1 85 ? -15.103 -0.125 -4.961 1.00 90.44 85 THR A N 1
ATOM 642 C CA . THR A 1 85 ? -14.778 1.216 -5.458 1.00 90.44 85 THR A CA 1
ATOM 643 C C . THR A 1 85 ? -15.739 2.238 -4.858 1.00 90.44 85 THR A C 1
ATOM 645 O O . THR A 1 85 ? -16.951 2.060 -4.919 1.00 90.44 85 THR A O 1
ATOM 648 N N . GLY A 1 86 ? -15.194 3.330 -4.319 1.00 88.75 86 GLY A N 1
ATOM 649 C CA . GLY A 1 86 ? -15.973 4.411 -3.705 1.00 88.75 86 GLY A CA 1
ATOM 650 C C . GLY A 1 86 ? -16.261 4.223 -2.213 1.00 88.75 86 GLY A C 1
ATOM 651 O O . GLY A 1 86 ? -16.836 5.118 -1.599 1.00 88.75 86 GLY A O 1
ATOM 652 N N . GLU A 1 87 ? -15.846 3.105 -1.613 1.00 89.81 87 GLU A N 1
ATOM 653 C CA . GLU A 1 87 ? -15.932 2.919 -0.165 1.00 89.81 87 GLU A CA 1
ATOM 654 C C . GLU A 1 87 ? -14.845 3.702 0.578 1.00 89.81 87 GLU A C 1
ATOM 656 O O . GLU A 1 87 ? -13.705 3.824 0.125 1.00 89.81 87 GLU A O 1
ATOM 661 N N . ASN A 1 88 ? -15.191 4.188 1.772 1.00 90.62 88 ASN A N 1
ATOM 662 C CA . ASN A 1 88 ? -14.216 4.787 2.674 1.00 90.62 88 ASN A CA 1
ATOM 663 C C . ASN A 1 88 ? -13.302 3.701 3.248 1.00 90.62 88 ASN A C 1
ATOM 665 O O . ASN A 1 88 ? -13.762 2.771 3.913 1.00 90.62 88 ASN A O 1
ATOM 669 N N . VAL A 1 89 ? -11.996 3.859 3.046 1.00 93.62 89 VAL A N 1
ATOM 670 C CA . VAL A 1 89 ? -10.984 2.960 3.603 1.00 93.62 89 VAL A CA 1
ATOM 671 C C . VAL A 1 89 ? -10.618 3.423 5.008 1.00 93.62 89 VAL A C 1
ATOM 673 O O . VAL A 1 89 ? -10.202 4.562 5.208 1.00 93.62 89 VAL A O 1
ATOM 676 N N . ARG A 1 90 ? -10.754 2.527 5.986 1.00 94.69 90 ARG A N 1
ATOM 677 C CA . ARG A 1 90 ? -10.344 2.758 7.375 1.00 94.69 90 ARG A CA 1
ATOM 678 C C . ARG A 1 90 ? -9.273 1.750 7.757 1.00 94.69 90 ARG A C 1
ATOM 680 O O . ARG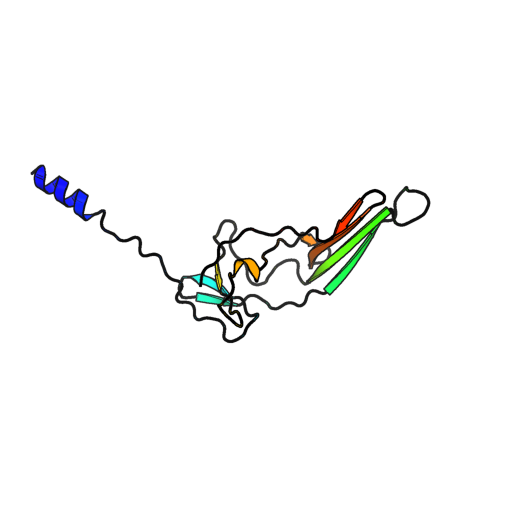 A 1 90 ? -9.483 0.549 7.601 1.00 94.69 90 ARG A O 1
ATOM 687 N N . LEU A 1 91 ? -8.143 2.241 8.252 1.00 94.38 91 LEU A N 1
ATOM 688 C CA . LEU A 1 91 ? -7.008 1.418 8.656 1.00 94.38 91 LEU A CA 1
ATOM 689 C C . LEU A 1 91 ? -6.763 1.568 10.156 1.00 94.38 91 LEU A C 1
ATOM 691 O O . LEU A 1 91 ? -6.785 2.683 10.672 1.00 94.38 91 LEU A O 1
ATOM 695 N N . LEU A 1 92 ? -6.507 0.453 10.835 1.00 93.94 92 LEU A N 1
ATOM 696 C CA . LEU A 1 92 ? -6.061 0.425 12.225 1.00 93.94 92 LEU A CA 1
ATOM 697 C C . LEU A 1 92 ? -4.612 -0.064 12.273 1.00 93.94 92 LEU A C 1
ATOM 699 O O . LEU A 1 92 ? -4.286 -1.120 11.725 1.00 93.94 92 LEU A O 1
ATOM 703 N N . VAL A 1 93 ? -3.746 0.715 12.916 1.00 91.06 93 VAL A N 1
ATOM 704 C CA . VAL A 1 93 ? -2.298 0.482 12.967 1.00 91.06 93 VAL A CA 1
ATOM 705 C C . VAL A 1 93 ? -1.827 0.596 14.408 1.00 91.06 93 VAL A C 1
ATOM 707 O O . VAL A 1 93 ? -2.247 1.501 15.125 1.00 91.06 93 VAL A O 1
ATOM 710 N N . LYS A 1 94 ? -0.922 -0.294 14.821 1.00 88.75 94 LYS A N 1
ATOM 711 C CA . LYS A 1 94 ? -0.179 -0.150 16.076 1.00 88.75 94 LYS A CA 1
ATOM 712 C C . LYS A 1 94 ? 1.134 0.591 15.822 1.00 88.75 94 LYS A C 1
ATOM 714 O O . LYS A 1 94 ? 1.899 0.168 14.956 1.00 88.75 94 LYS A O 1
ATOM 719 N N . ALA A 1 95 ? 1.415 1.632 16.604 1.00 83.50 95 ALA A N 1
ATOM 720 C CA . ALA A 1 95 ? 2.710 2.308 16.635 1.00 83.50 95 ALA A CA 1
ATOM 721 C C . ALA A 1 95 ? 3.407 2.096 17.991 1.00 83.50 95 ALA A C 1
ATOM 723 O O . ALA A 1 95 ? 2.755 2.000 19.031 1.00 83.50 95 ALA A O 1
ATOM 724 N N . ASP A 1 96 ? 4.741 2.031 17.977 1.00 74.75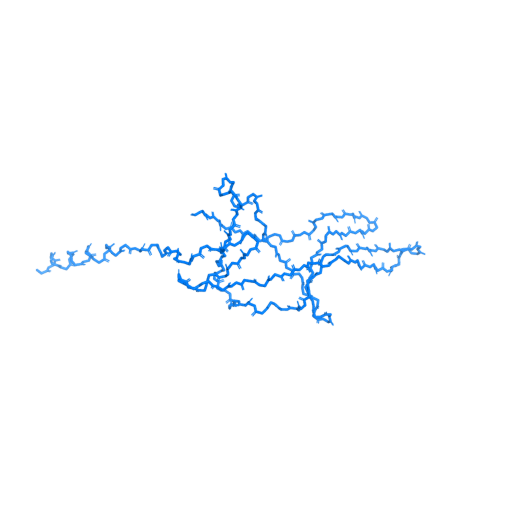 96 ASP A N 1
ATOM 725 C CA . ASP A 1 96 ? 5.556 1.637 19.140 1.00 74.75 96 ASP A CA 1
ATOM 726 C C . ASP A 1 96 ? 5.463 2.646 20.296 1.00 74.75 96 ASP A C 1
ATOM 728 O O . ASP A 1 96 ? 5.660 2.289 21.456 1.00 74.75 96 ASP A O 1
ATOM 732 N N . GLN A 1 97 ? 5.109 3.900 19.987 1.00 66.81 97 GLN A N 1
ATOM 733 C CA . GLN A 1 97 ? 4.773 4.949 20.943 1.00 66.81 97 GLN A CA 1
ATOM 734 C C . GLN A 1 97 ? 3.705 5.855 20.310 1.00 66.81 97 GLN A C 1
ATOM 736 O O . GLN A 1 97 ? 4.003 6.618 19.394 1.00 66.81 97 GLN A O 1
ATOM 741 N N . ASN A 1 98 ? 2.454 5.777 20.786 1.00 71.31 98 ASN A N 1
ATOM 742 C CA . ASN A 1 98 ? 1.326 6.631 20.357 1.00 71.31 98 ASN A CA 1
ATOM 743 C C . ASN A 1 98 ? 1.482 8.086 20.866 1.00 71.31 98 ASN A C 1
ATOM 745 O O . ASN A 1 98 ? 0.569 8.638 21.488 1.00 71.31 98 ASN A O 1
ATOM 749 N N . THR A 1 99 ? 2.676 8.655 20.696 1.00 82.62 99 THR A N 1
ATOM 750 C CA . THR A 1 99 ? 3.129 9.959 21.204 1.00 82.62 99 THR A CA 1
ATOM 751 C C . THR A 1 99 ? 3.427 10.956 20.086 1.00 82.62 99 THR A C 1
ATOM 753 O O . THR A 1 99 ? 3.592 12.138 20.372 1.00 82.62 99 THR A O 1
ATOM 756 N N . ARG A 1 100 ? 3.496 10.499 18.830 1.00 83.00 100 ARG A N 1
ATOM 757 C CA . ARG A 1 100 ? 3.643 11.346 17.641 1.00 83.00 100 ARG A CA 1
ATOM 758 C C . ARG A 1 100 ? 2.348 11.390 16.849 1.00 83.00 100 ARG A C 1
ATOM 760 O O . ARG A 1 100 ? 1.567 10.440 16.895 1.00 83.00 100 ARG A O 1
ATOM 767 N N . ASP A 1 101 ? 2.153 12.487 16.125 1.00 86.88 101 ASP A N 1
ATOM 768 C CA . ASP A 1 101 ? 1.044 12.612 15.188 1.00 86.88 101 ASP A CA 1
ATOM 769 C C . ASP A 1 101 ? 1.151 11.491 14.134 1.00 86.88 101 ASP A C 1
ATOM 771 O O . ASP A 1 101 ? 2.209 11.352 13.510 1.00 86.88 101 ASP A O 1
ATOM 775 N N . PRO A 1 102 ? 0.102 10.669 13.929 1.00 87.31 102 PRO A N 1
ATOM 776 C CA . PRO A 1 102 ? 0.120 9.614 12.922 1.00 87.31 102 PRO A CA 1
ATOM 777 C C . PRO A 1 102 ? 0.462 10.116 11.513 1.00 87.31 102 PRO A C 1
ATOM 779 O O . PRO A 1 102 ? 1.060 9.371 10.736 1.00 87.31 102 PRO A O 1
ATOM 782 N N . ILE A 1 103 ? 0.123 11.368 11.189 1.00 88.75 103 ILE A N 1
ATOM 783 C CA . ILE A 1 103 ? 0.421 11.991 9.893 1.00 88.75 103 ILE A CA 1
ATOM 784 C C . ILE A 1 103 ? 1.937 12.133 9.676 1.00 88.75 103 ILE A C 1
ATOM 786 O O . ILE A 1 103 ? 2.402 12.056 8.544 1.00 88.75 103 ILE A O 1
ATOM 790 N N . GLU A 1 104 ? 2.731 12.282 10.740 1.00 85.94 104 GLU A N 1
ATOM 791 C CA . GLU A 1 104 ? 4.193 12.408 10.634 1.00 85.94 104 GLU A CA 1
ATOM 792 C C . GLU A 1 104 ? 4.915 11.064 10.462 1.00 85.94 104 GLU A C 1
ATOM 794 O O . GLU A 1 104 ? 6.082 11.031 10.067 1.00 85.94 104 GLU A O 1
ATOM 799 N N . ILE A 1 105 ? 4.254 9.951 10.792 1.00 86.81 105 ILE A N 1
ATOM 800 C CA . ILE A 1 105 ? 4.878 8.619 10.837 1.00 86.81 105 ILE A CA 1
ATOM 801 C C . ILE A 1 105 ? 4.331 7.650 9.784 1.00 86.81 105 ILE A C 1
ATOM 803 O O . ILE A 1 105 ? 5.019 6.693 9.426 1.00 86.81 105 ILE A O 1
ATOM 807 N N . ILE A 1 106 ? 3.118 7.878 9.277 1.00 88.94 106 ILE A N 1
ATOM 808 C CA . ILE A 1 106 ? 2.461 7.009 8.298 1.00 88.94 106 ILE A CA 1
ATOM 809 C C . ILE A 1 106 ? 2.408 7.717 6.948 1.00 88.94 106 ILE A C 1
ATOM 811 O O . ILE A 1 106 ? 1.952 8.847 6.836 1.00 88.94 106 ILE A O 1
ATOM 815 N N . ASN A 1 107 ? 2.813 6.999 5.903 1.00 90.81 107 ASN A N 1
ATOM 816 C CA . ASN A 1 107 ? 2.634 7.424 4.523 1.00 90.81 107 ASN A CA 1
ATOM 817 C C . ASN A 1 107 ? 1.717 6.443 3.801 1.00 90.81 107 ASN A C 1
ATOM 819 O O . ASN A 1 107 ? 1.939 5.232 3.839 1.00 90.81 107 ASN A O 1
ATOM 823 N N . VAL A 1 108 ? 0.727 6.980 3.095 1.00 93.00 108 VAL A N 1
ATOM 824 C CA . VAL A 1 108 ? -0.111 6.233 2.158 1.00 93.00 108 VAL A CA 1
ATOM 825 C C . VAL A 1 108 ? 0.208 6.757 0.767 1.00 93.00 108 VAL A C 1
ATOM 827 O O . VAL A 1 108 ? 0.287 7.965 0.570 1.00 93.00 108 VAL A O 1
ATOM 830 N N . PHE A 1 109 ? 0.431 5.873 -0.197 1.00 92.38 109 PHE A N 1
ATOM 831 C CA . PHE A 1 109 ? 0.784 6.266 -1.559 1.00 92.38 109 PHE A CA 1
ATOM 832 C C . PHE A 1 109 ? 0.218 5.286 -2.581 1.00 92.38 109 PHE A C 1
ATOM 834 O O . PHE A 1 109 ? -0.054 4.121 -2.275 1.00 92.38 109 PHE A O 1
ATOM 841 N N . LEU A 1 110 ? 0.028 5.773 -3.803 1.00 91.25 110 LEU A N 1
ATOM 842 C CA . LEU A 1 110 ? -0.508 4.988 -4.902 1.00 91.25 110 LEU A CA 1
ATOM 843 C C . LEU A 1 110 ? 0.591 4.143 -5.557 1.00 91.25 110 LEU A C 1
ATOM 845 O O . LEU A 1 110 ? 1.697 4.611 -5.818 1.00 91.25 110 LEU A O 1
ATOM 849 N N . LEU A 1 111 ? 0.264 2.885 -5.857 1.00 92.62 111 LEU A N 1
ATOM 850 C CA . LEU A 1 111 ? 1.128 2.002 -6.637 1.00 92.62 111 LEU A CA 1
ATOM 851 C C . LEU A 1 111 ? 0.672 1.930 -8.099 1.00 92.62 111 LEU A C 1
ATOM 853 O O . LEU A 1 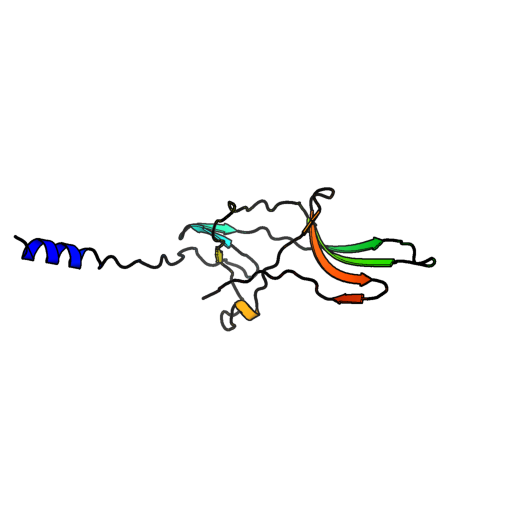111 ? -0.476 1.566 -8.393 1.00 92.62 111 LEU A O 1
ATOM 857 N N . GLU A 1 112 ? 1.609 2.157 -9.016 1.00 92.00 112 GLU A N 1
ATOM 858 C CA . GLU A 1 112 ? 1.437 1.944 -10.453 1.00 92.00 112 GLU A CA 1
ATOM 859 C C . GLU A 1 112 ? 1.217 0.449 -10.751 1.00 92.00 112 GLU A C 1
ATOM 861 O O . GLU A 1 112 ? 1.849 -0.426 -10.151 1.00 92.00 112 GLU A O 1
ATOM 866 N N . SER A 1 113 ? 0.330 0.138 -11.699 1.00 91.69 113 SER A N 1
ATOM 867 C CA . SER A 1 113 ? 0.087 -1.235 -12.160 1.00 91.69 113 SER A CA 1
ATOM 868 C C . SER A 1 113 ? 1.001 -1.604 -13.327 1.00 91.69 113 SER A C 1
ATOM 870 O O . SER A 1 113 ? 1.024 -0.907 -14.334 1.00 91.69 113 SER A O 1
ATOM 872 N N . ASP A 1 114 ? 1.689 -2.744 -13.226 1.00 92.00 114 ASP A N 1
ATOM 873 C CA . ASP A 1 114 ? 2.458 -3.379 -14.309 1.00 92.00 114 ASP A CA 1
ATOM 874 C C . ASP A 1 114 ? 1.825 -4.768 -14.559 1.00 92.00 114 ASP A C 1
ATOM 876 O O . ASP A 1 114 ? 2.316 -5.785 -14.049 1.00 92.00 114 ASP A O 1
ATOM 880 N N . PRO A 1 115 ? 0.647 -4.814 -15.228 1.00 85.31 115 PRO A N 1
ATOM 881 C CA . PRO A 1 115 ? -0.164 -6.028 -15.341 1.00 85.31 115 PRO A CA 1
ATOM 882 C C . PRO A 1 115 ? 0.541 -7.128 -16.138 1.00 85.31 115 PRO A C 1
ATOM 884 O O . PRO A 1 115 ? 0.426 -8.295 -15.769 1.00 85.31 115 PRO A O 1
ATOM 887 N N . ASP A 1 116 ? 1.337 -6.759 -17.145 1.00 91.06 116 ASP A N 1
ATOM 888 C CA . ASP A 1 116 ? 2.109 -7.687 -17.982 1.00 91.06 116 ASP A CA 1
ATOM 889 C C . ASP A 1 116 ? 3.089 -8.530 -17.160 1.00 91.06 116 ASP A C 1
ATOM 891 O O . ASP A 1 116 ? 3.393 -9.673 -17.497 1.00 91.06 116 ASP A O 1
ATOM 895 N N . LYS A 1 117 ? 3.580 -7.968 -16.051 1.00 91.81 117 LYS A N 1
ATOM 896 C CA . LYS A 1 117 ? 4.497 -8.635 -15.120 1.00 91.81 117 LYS A CA 1
ATOM 897 C C . LYS A 1 117 ? 3.820 -9.052 -13.819 1.00 91.81 117 LYS A C 1
ATOM 899 O O . LYS A 1 117 ? 4.518 -9.400 -12.870 1.00 91.81 117 LYS A O 1
ATOM 904 N N . ASN A 1 118 ? 2.487 -8.990 -13.774 1.00 94.19 118 ASN A N 1
ATOM 905 C CA . ASN A 1 118 ? 1.662 -9.270 -12.604 1.00 94.19 118 ASN A CA 1
ATOM 906 C C . ASN A 1 118 ? 2.244 -8.653 -11.320 1.00 94.19 118 ASN A C 1
ATOM 908 O O . ASN A 1 118 ? 2.489 -9.356 -10.339 1.00 94.19 118 ASN A O 1
ATOM 912 N N . ARG A 1 119 ? 2.518 -7.346 -11.336 1.00 94.44 119 ARG A N 1
ATOM 913 C CA . ARG A 1 119 ? 3.138 -6.647 -10.203 1.00 94.44 119 ARG A CA 1
ATOM 914 C C . ARG A 1 119 ? 2.678 -5.200 -10.095 1.00 94.44 119 ARG A C 1
ATOM 916 O O . ARG A 1 119 ? 2.085 -4.636 -11.018 1.00 94.44 119 ARG A O 1
ATOM 923 N N . ARG A 1 120 ? 2.985 -4.602 -8.955 1.00 94.69 120 ARG A N 1
ATOM 924 C CA . ARG A 1 120 ? 2.807 -3.187 -8.649 1.00 94.69 120 ARG A CA 1
ATOM 925 C C . ARG A 1 120 ? 4.163 -2.532 -8.452 1.00 94.69 120 ARG A C 1
ATOM 927 O O . ARG A 1 120 ? 5.129 -3.203 -8.090 1.00 94.69 120 ARG A O 1
ATOM 934 N N . LEU A 1 121 ?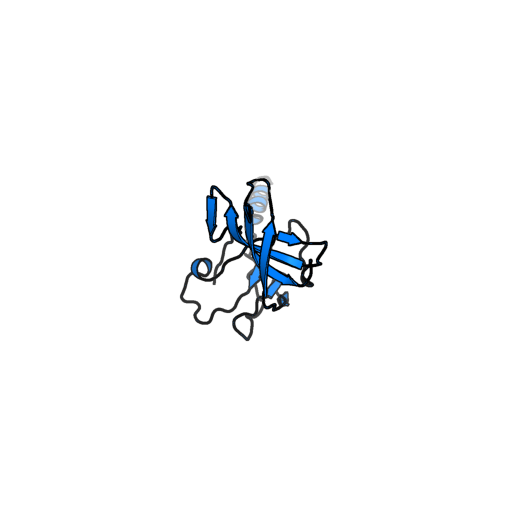 4.262 -1.239 -8.726 1.00 93.56 121 LEU A N 1
ATOM 935 C CA . LEU A 1 121 ? 5.514 -0.515 -8.554 1.00 93.56 121 LEU A CA 1
ATOM 936 C C . LEU A 1 121 ? 5.304 0.926 -8.122 1.00 93.56 121 LEU A C 1
ATOM 938 O O . LEU A 1 121 ? 4.231 1.493 -8.290 1.00 93.56 121 LEU A O 1
ATOM 942 N N . ILE A 1 122 ? 6.369 1.511 -7.598 1.00 92.81 122 ILE A N 1
ATOM 943 C CA . ILE A 1 122 ? 6.468 2.936 -7.311 1.00 92.81 122 ILE A CA 1
ATOM 944 C C . ILE A 1 122 ? 7.759 3.474 -7.906 1.00 92.81 122 ILE A C 1
ATOM 946 O O . ILE A 1 122 ? 8.803 2.814 -7.854 1.00 92.81 122 ILE A O 1
ATOM 950 N N . THR A 1 123 ? 7.685 4.667 -8.483 1.00 91.06 123 THR A N 1
ATOM 951 C CA . THR A 1 123 ? 8.844 5.366 -9.033 1.00 91.06 123 THR A CA 1
ATOM 952 C C . THR A 1 123 ? 9.633 6.016 -7.916 1.00 91.06 123 THR A C 1
ATOM 954 O O . THR A 1 123 ? 9.160 6.939 -7.269 1.00 91.06 123 THR A O 1
ATOM 957 N N . THR A 1 124 ? 10.865 5.576 -7.693 1.00 89.25 124 THR A N 1
ATOM 958 C CA . THR A 1 124 ? 11.728 6.223 -6.691 1.00 89.25 124 THR A CA 1
ATOM 959 C C . THR A 1 124 ? 12.533 7.370 -7.289 1.00 89.25 124 THR A C 1
ATOM 961 O O . THR A 1 124 ? 12.968 8.269 -6.573 1.00 89.25 124 THR A O 1
ATOM 964 N N . GLY A 1 125 ? 12.701 7.379 -8.609 1.00 88.62 125 GLY A N 1
ATOM 965 C CA . GLY A 1 125 ? 13.318 8.483 -9.321 1.00 88.62 125 GLY A CA 1
ATOM 966 C C . GLY A 1 125 ? 13.422 8.229 -10.815 1.00 88.62 125 GLY A C 1
ATOM 967 O O . GLY A 1 125 ? 13.377 7.085 -11.279 1.00 88.62 125 GLY A O 1
ATOM 968 N N . THR A 1 126 ? 13.582 9.313 -11.562 1.00 87.88 126 THR A N 1
ATOM 969 C CA . THR A 1 126 ? 13.792 9.289 -13.008 1.00 87.88 126 THR A CA 1
ATOM 970 C C . THR A 1 126 ? 14.970 10.183 -13.362 1.00 87.88 126 THR A C 1
ATOM 972 O O . THR A 1 126 ? 15.081 11.304 -12.871 1.00 87.88 126 THR A O 1
ATOM 975 N N . VAL A 1 127 ? 15.830 9.695 -14.245 1.00 87.12 127 VAL A N 1
ATOM 976 C CA . VAL A 1 127 ? 16.903 10.462 -14.873 1.00 87.12 127 VAL A CA 1
ATOM 977 C C . VAL A 1 127 ? 16.584 10.540 -16.355 1.00 87.12 127 VAL A C 1
ATOM 979 O O . VAL A 1 127 ? 16.464 9.506 -17.008 1.00 87.12 127 VAL A O 1
ATOM 982 N N . ASN A 1 128 ? 16.445 11.751 -16.877 1.00 84.62 128 ASN A N 1
ATOM 983 C CA . ASN A 1 128 ? 16.367 12.047 -18.303 1.00 84.62 128 ASN A CA 1
ATOM 984 C C . ASN A 1 128 ? 17.500 13.012 -18.665 1.00 84.62 128 ASN A C 1
ATOM 986 O O . ASN A 1 128 ? 18.034 13.696 -17.794 1.00 84.62 128 ASN A O 1
ATOM 990 N N . PHE A 1 129 ? 17.801 13.137 -19.958 1.00 77.81 129 PHE A N 1
ATOM 991 C CA . PHE A 1 129 ? 18.859 14.023 -20.458 1.00 77.81 129 PHE A CA 1
ATOM 992 C C . PHE A 1 129 ? 18.800 15.469 -19.919 1.00 77.81 129 PHE A C 1
ATOM 994 O O . PHE A 1 129 ? 19.834 16.093 -19.713 1.00 77.81 129 PHE A O 1
ATOM 1001 N N . ASN A 1 130 ? 17.603 16.003 -19.666 1.00 80.69 130 ASN A N 1
ATOM 1002 C CA . ASN A 1 130 ? 17.390 17.389 -19.239 1.00 80.69 130 ASN A CA 1
ATOM 1003 C C . ASN A 1 130 ? 16.886 17.549 -17.796 1.00 80.69 130 ASN A C 1
ATOM 1005 O O . ASN A 1 130 ? 16.772 18.675 -17.316 1.00 80.69 130 ASN A O 1
ATOM 1009 N N . LYS A 1 131 ? 16.505 16.460 -17.121 1.00 82.12 131 LYS A N 1
ATOM 1010 C CA . LYS A 1 131 ? 15.841 16.526 -15.817 1.00 82.12 131 LYS A CA 1
ATOM 1011 C C . LYS A 1 131 ? 16.076 15.247 -15.035 1.00 82.12 131 LYS A C 1
ATOM 1013 O O . LYS A 1 131 ? 15.757 14.155 -15.504 1.00 82.12 131 LYS A O 1
ATOM 1018 N N . THR A 1 132 ? 16.527 15.419 -13.802 1.00 84.50 132 THR A N 1
ATOM 1019 C CA . THR A 1 132 ? 16.544 14.369 -12.788 1.00 84.50 132 THR A CA 1
ATOM 1020 C C . THR A 1 132 ? 15.469 14.671 -11.756 1.00 84.50 132 THR A C 1
ATOM 1022 O O . THR A 1 132 ? 15.252 15.823 -11.383 1.00 84.50 132 THR A O 1
ATOM 1025 N N . THR A 1 133 ? 14.749 13.649 -11.314 1.00 85.75 133 THR A N 1
ATOM 1026 C CA . THR A 1 133 ? 13.737 13.754 -10.260 1.00 85.75 133 THR A CA 1
ATOM 1027 C C . THR A 1 133 ? 13.946 12.610 -9.285 1.00 85.75 133 THR A C 1
ATOM 1029 O O . THR A 1 133 ? 14.098 11.461 -9.699 1.00 85.75 133 THR A O 1
ATOM 1032 N N . ALA A 1 134 ? 13.979 12.940 -7.999 1.00 79.00 134 ALA A N 1
ATOM 1033 C CA . ALA A 1 134 ? 14.033 11.987 -6.903 1.00 79.00 134 ALA A CA 1
ATOM 1034 C C . ALA A 1 134 ? 12.691 12.014 -6.164 1.00 79.00 134 ALA A C 1
ATOM 1036 O O . ALA A 1 134 ? 12.096 13.081 -6.043 1.00 79.00 134 ALA A O 1
ATOM 1037 N N . ALA A 1 135 ? 12.249 10.852 -5.680 1.00 73.19 135 ALA A N 1
ATOM 1038 C CA . ALA A 1 135 ? 11.016 10.675 -4.913 1.00 73.19 135 ALA A CA 1
ATOM 1039 C C . ALA A 1 135 ? 9.744 11.163 -5.638 1.00 73.19 135 ALA A C 1
ATOM 1041 O O . ALA A 1 135 ? 8.953 11.919 -5.085 1.00 73.19 135 ALA A O 1
ATOM 1042 N N . ASP A 1 136 ? 9.542 10.697 -6.873 1.00 76.00 136 ASP A N 1
ATOM 1043 C CA . ASP A 1 136 ? 8.312 10.915 -7.652 1.00 76.00 136 ASP A CA 1
ATOM 1044 C C . ASP A 1 136 ? 7.198 9.968 -7.162 1.00 76.00 136 ASP A C 1
ATOM 1046 O O . ASP A 1 136 ? 6.850 8.984 -7.816 1.00 76.00 136 ASP A O 1
ATOM 1050 N N . ILE A 1 137 ? 6.754 10.199 -5.923 1.00 85.88 137 ILE A N 1
ATOM 1051 C CA . ILE A 1 137 ? 5.811 9.351 -5.188 1.00 85.88 137 ILE A CA 1
ATOM 1052 C C . ILE A 1 137 ? 4.469 10.071 -5.045 1.00 85.88 137 ILE A C 1
ATOM 1054 O O . ILE A 1 137 ? 4.389 11.140 -4.440 1.00 85.88 137 ILE A O 1
ATOM 1058 N N . ASP A 1 138 ? 3.406 9.429 -5.526 1.00 87.75 138 ASP A N 1
ATOM 1059 C CA . ASP A 1 138 ? 2.031 9.910 -5.394 1.00 87.75 138 ASP A CA 1
ATOM 1060 C C . ASP A 1 138 ? 1.461 9.578 -4.006 1.00 87.75 138 ASP A C 1
ATOM 1062 O O . ASP A 1 138 ? 0.847 8.525 -3.799 1.00 87.75 138 ASP A O 1
ATOM 1066 N N . PHE A 1 139 ? 1.673 10.469 -3.035 1.00 89.81 139 PHE A N 1
ATOM 1067 C CA . PHE A 1 139 ? 1.098 10.339 -1.694 1.00 89.81 139 PHE A CA 1
ATOM 1068 C C . PHE A 1 139 ? -0.410 10.621 -1.691 1.00 89.81 139 PHE A C 1
ATOM 1070 O O . PHE A 1 139 ? -0.887 11.585 -2.290 1.00 89.81 139 PHE A O 1
ATOM 1077 N N . LEU A 1 140 ? -1.163 9.784 -0.978 1.00 91.75 140 LEU A N 1
ATOM 1078 C CA . LEU A 1 140 ? -2.597 9.940 -0.776 1.00 91.75 140 LEU A CA 1
ATOM 1079 C C . LEU A 1 140 ? -2.860 10.676 0.544 1.00 91.75 140 LEU A C 1
ATOM 1081 O O . LEU A 1 140 ? -2.319 10.272 1.577 1.00 91.75 140 LEU A O 1
ATOM 1085 N N . PRO A 1 141 ? -3.702 11.724 0.545 1.00 91.50 141 PRO A N 1
ATOM 1086 C CA . PRO A 1 141 ? -4.085 12.397 1.775 1.00 91.50 141 PRO A CA 1
ATOM 1087 C C . PRO A 1 141 ? -4.954 11.475 2.633 1.00 91.50 141 PRO A C 1
ATOM 1089 O O . PRO A 1 141 ? -5.797 10.735 2.122 1.00 91.50 141 PRO A O 1
ATOM 1092 N N . PHE A 1 142 ? -4.780 11.552 3.948 1.00 93.50 142 PHE A N 1
ATOM 1093 C CA . PHE A 1 142 ? -5.603 10.827 4.908 1.00 93.50 142 PHE A CA 1
ATOM 1094 C C . PHE A 1 142 ? -5.773 11.637 6.193 1.00 93.50 142 PHE A C 1
ATOM 1096 O O . PHE A 1 142 ? -5.012 12.559 6.480 1.00 93.50 142 PHE A O 1
ATOM 1103 N N . THR A 1 143 ? -6.788 11.272 6.967 1.00 92.88 143 THR A N 1
ATOM 1104 C CA . THR A 1 143 ? -6.989 11.749 8.336 1.00 92.88 143 THR A CA 1
ATOM 1105 C C . THR A 1 143 ? -6.684 10.618 9.299 1.00 92.88 143 THR A C 1
ATOM 1107 O O . THR A 1 143 ? -7.050 9.473 9.028 1.00 92.88 143 THR A O 1
ATOM 1110 N N . ALA A 1 144 ? -6.078 10.933 10.436 1.00 90.31 144 ALA A N 1
ATOM 1111 C CA . ALA A 1 144 ? -5.792 9.947 11.462 1.00 90.31 144 ALA A CA 1
ATOM 1112 C C . ALA A 1 144 ? -6.045 10.513 12.858 1.00 90.31 144 ALA A C 1
ATOM 1114 O O . ALA A 1 144 ? -5.919 11.712 13.099 1.00 90.31 144 ALA A O 1
ATOM 1115 N N . SER A 1 145 ? -6.418 9.622 13.767 1.00 86.88 145 SER A N 1
ATOM 1116 C CA . SER A 1 145 ? -6.623 9.905 15.182 1.00 86.88 145 SER A CA 1
ATOM 1117 C C . SER A 1 145 ? -6.180 8.700 16.005 1.00 86.88 145 SER A C 1
ATOM 1119 O O . SER A 1 145 ? -6.065 7.592 15.478 1.00 86.88 145 SER A O 1
ATOM 1121 N N . LYS A 1 146 ? -5.938 8.936 17.292 1.00 80.56 146 LYS A N 1
ATOM 1122 C CA . LYS A 1 146 ? -5.764 7.883 18.292 1.00 80.56 146 LYS A CA 1
ATOM 1123 C C . LYS A 1 146 ? -7.117 7.389 18.795 1.00 80.56 146 LYS A C 1
ATOM 1125 O O . LYS A 1 146 ? -8.053 8.220 18.831 1.00 80.56 146 LYS A O 1
#

pLDDT: mean 82.78, std 14.08, range [49.16, 96.25]

Organism: NCBI:txid1297121

Sequence (146 aa):
MKKLLVFFFFLSSLLPLIARQVQVAEPEFSGIVLLVRTEQLGEPLEKQKASTGSKASVGVALFGVSKAKGMNLVDKAKSPVRTETGENVRLLVKADQNTRDPIEIINVFLLESDPDKNRRLITTGTVNFNKTTAADIDFLPFTASK